Protein AF-A0A377Y864-F1 (afdb_monomer_lite)

Structure (mmCIF, N/CA/C/O backbone):
data_AF-A0A377Y864-F1
#
_entry.id   AF-A0A377Y864-F1
#
loop_
_atom_site.group_PDB
_atom_site.id
_atom_site.type_symbol
_atom_site.label_atom_id
_atom_site.label_alt_id
_atom_site.label_comp_id
_atom_site.label_asym_id
_atom_site.label_entity_id
_atom_site.label_seq_id
_atom_site.pdbx_PDB_ins_code
_atom_site.Cartn_x
_atom_site.Cartn_y
_atom_site.Cartn_z
_atom_site.occupancy
_atom_site.B_iso_or_equiv
_atom_site.auth_seq_id
_atom_site.auth_comp_id
_atom_site.auth_asym_id
_atom_site.auth_atom_id
_atom_site.pdbx_PDB_model_num
ATOM 1 N N . MET A 1 1 ? 21.281 11.567 -0.580 1.00 79.38 1 MET A N 1
ATOM 2 C CA . MET A 1 1 ? 20.973 12.157 -1.902 1.00 79.38 1 MET A CA 1
ATOM 3 C C . MET A 1 1 ? 22.079 11.957 -2.943 1.00 79.38 1 MET A C 1
ATOM 5 O O . MET A 1 1 ? 21.744 11.410 -3.985 1.00 79.38 1 MET A O 1
ATOM 9 N N . PRO A 1 2 ? 23.371 12.278 -2.705 1.00 84.12 2 PRO A N 1
ATOM 10 C CA . PRO A 1 2 ? 24.409 12.135 -3.745 1.00 84.12 2 PRO A CA 1
ATOM 11 C C . PRO A 1 2 ? 24.654 10.680 -4.178 1.00 84.12 2 PRO A C 1
ATOM 13 O O . PRO A 1 2 ? 24.860 10.411 -5.356 1.00 84.12 2 PRO A O 1
ATOM 16 N N . ILE A 1 3 ? 24.535 9.726 -3.248 1.00 90.12 3 ILE A N 1
ATOM 17 C CA . ILE A 1 3 ? 24.696 8.293 -3.540 1.00 90.12 3 ILE A CA 1
ATOM 18 C C . ILE A 1 3 ? 23.636 7.759 -4.523 1.00 90.12 3 ILE A C 1
ATOM 20 O O . ILE A 1 3 ? 23.935 6.891 -5.334 1.00 90.12 3 ILE A O 1
ATOM 24 N N . LEU A 1 4 ? 22.411 8.301 -4.498 1.00 84.62 4 LEU A N 1
ATOM 25 C CA . LEU A 1 4 ? 21.328 7.871 -5.386 1.00 84.62 4 LEU A CA 1
ATOM 26 C C . LEU A 1 4 ? 21.601 8.314 -6.826 1.00 84.62 4 LEU A C 1
ATOM 28 O O . LEU A 1 4 ? 21.449 7.527 -7.752 1.00 84.62 4 LEU A O 1
ATOM 32 N N . ILE A 1 5 ? 22.052 9.560 -6.993 1.00 87.31 5 ILE A N 1
ATOM 33 C CA . ILE A 1 5 ? 22.412 10.128 -8.297 1.00 87.31 5 ILE A CA 1
ATOM 34 C C . ILE A 1 5 ? 23.567 9.328 -8.910 1.00 87.31 5 ILE A C 1
ATOM 36 O O . ILE A 1 5 ? 23.508 8.968 -10.083 1.00 87.31 5 ILE A O 1
ATOM 40 N N . LEU A 1 6 ? 24.575 8.987 -8.099 1.00 89.56 6 LEU A N 1
ATOM 41 C CA . LEU A 1 6 ? 25.704 8.157 -8.519 1.00 89.56 6 LEU A CA 1
ATOM 42 C C . LEU A 1 6 ? 25.242 6.777 -9.017 1.00 89.56 6 LEU A C 1
ATOM 44 O O . LEU A 1 6 ? 25.638 6.349 -10.097 1.00 89.56 6 LEU A O 1
ATOM 48 N N . ILE A 1 7 ? 24.378 6.097 -8.258 1.00 86.19 7 ILE A N 1
ATOM 49 C CA . ILE A 1 7 ? 23.853 4.773 -8.621 1.00 86.19 7 ILE A CA 1
ATOM 50 C C . ILE A 1 7 ? 23.042 4.846 -9.921 1.00 86.19 7 ILE A C 1
ATOM 52 O O . ILE A 1 7 ? 23.255 4.029 -10.810 1.00 86.19 7 ILE A O 1
ATOM 56 N N . VAL A 1 8 ? 22.163 5.839 -10.079 1.00 84.88 8 VAL A N 1
ATOM 57 C CA . VAL A 1 8 ? 21.365 6.001 -11.307 1.00 84.88 8 VAL A CA 1
ATOM 58 C C . VAL A 1 8 ? 22.254 6.273 -12.524 1.00 84.88 8 VAL A C 1
ATOM 60 O O . VAL A 1 8 ? 22.015 5.698 -13.581 1.00 84.88 8 VAL A O 1
ATOM 63 N N . ALA A 1 9 ? 23.304 7.087 -12.383 1.00 83.75 9 ALA A N 1
ATOM 64 C CA . ALA A 1 9 ? 24.240 7.368 -13.472 1.00 83.75 9 ALA A CA 1
ATOM 65 C C . ALA A 1 9 ? 25.035 6.120 -13.895 1.00 83.75 9 ALA A C 1
ATOM 67 O O . ALA A 1 9 ? 25.160 5.837 -15.085 1.00 83.75 9 ALA A O 1
ATOM 68 N N . VAL A 1 10 ? 25.529 5.345 -12.924 1.00 85.69 10 VAL A N 1
ATOM 69 C CA . VAL A 1 10 ? 26.308 4.123 -13.175 1.00 85.69 10 VAL A CA 1
ATOM 70 C C . VAL A 1 10 ? 25.435 3.026 -13.789 1.00 85.69 10 VAL A C 1
ATOM 72 O O . VAL A 1 10 ? 25.788 2.461 -14.824 1.00 85.69 10 VAL A O 1
ATOM 75 N N . PHE A 1 11 ? 24.267 2.744 -13.208 1.00 80.81 11 PHE A N 1
ATOM 76 C CA . PHE A 1 11 ? 23.359 1.724 -13.739 1.00 80.81 11 PHE A CA 1
ATOM 77 C C . PHE A 1 11 ? 22.691 2.148 -15.051 1.00 80.81 11 PHE A C 1
ATOM 79 O O . PHE A 1 11 ? 22.458 1.293 -15.898 1.00 80.81 11 PHE A O 1
ATOM 86 N N . GLY A 1 12 ? 22.453 3.444 -15.268 1.00 80.12 12 GLY A N 1
ATOM 87 C CA . GLY A 1 12 ? 21.956 3.968 -16.541 1.00 80.12 12 GLY A CA 1
ATOM 88 C C . GLY A 1 12 ? 22.926 3.769 -17.711 1.00 80.12 12 GLY A C 1
ATOM 89 O O . GLY A 1 12 ? 22.477 3.618 -18.842 1.00 80.12 12 GLY A O 1
ATOM 90 N N . PHE A 1 13 ? 24.236 3.726 -17.444 1.00 76.25 13 PHE A N 1
ATOM 91 C CA . PHE A 1 13 ? 25.268 3.464 -18.456 1.00 76.25 13 PHE A CA 1
ATOM 92 C C . PHE A 1 13 ? 25.590 1.974 -18.628 1.00 76.25 13 PHE A C 1
ATOM 94 O O . PHE A 1 13 ? 25.861 1.529 -19.739 1.00 76.25 13 PHE A O 1
ATOM 101 N N . ILE A 1 14 ? 25.595 1.206 -17.533 1.00 80.81 14 ILE A N 1
ATOM 102 C CA . ILE A 1 14 ? 26.020 -0.204 -17.540 1.00 80.81 14 ILE A CA 1
ATOM 103 C C . ILE A 1 14 ? 24.868 -1.147 -17.903 1.00 80.81 14 ILE A C 1
ATOM 105 O O . ILE A 1 14 ? 25.090 -2.159 -18.567 1.00 80.81 14 ILE A O 1
ATOM 109 N N . ALA A 1 15 ? 23.640 -0.848 -17.471 1.00 78.12 15 ALA A N 1
ATOM 110 C CA . ALA A 1 15 ? 22.492 -1.711 -17.705 1.00 78.12 15 ALA A CA 1
ATOM 111 C C . ALA A 1 15 ? 21.645 -1.173 -18.877 1.00 78.12 15 ALA A C 1
ATOM 113 O O . ALA A 1 15 ? 20.874 -0.230 -18.690 1.00 78.12 15 ALA A O 1
ATOM 114 N N . PRO A 1 16 ? 21.694 -1.800 -20.069 1.00 72.19 16 PRO A N 1
ATOM 115 C CA . PRO A 1 16 ? 20.923 -1.350 -21.237 1.00 72.19 16 PRO A CA 1
ATOM 116 C C . PRO A 1 16 ? 19.402 -1.418 -21.016 1.00 72.19 16 PRO A C 1
ATOM 118 O O . PRO A 1 16 ? 18.639 -0.747 -21.703 1.00 72.19 16 PRO A O 1
ATOM 121 N N . ASN A 1 17 ? 18.962 -2.188 -20.015 1.00 78.62 17 ASN A N 1
ATOM 122 C CA . ASN A 1 17 ? 17.556 -2.357 -19.656 1.00 78.62 17 ASN A CA 1
ATOM 123 C C . ASN A 1 17 ? 17.070 -1.351 -18.595 1.00 78.62 17 ASN A C 1
ATOM 125 O O . ASN A 1 17 ? 15.912 -1.402 -18.180 1.00 78.62 17 ASN A O 1
ATOM 129 N N . PHE A 1 18 ? 17.947 -0.471 -18.093 1.00 77.50 18 PHE A N 1
ATOM 130 C CA . PHE A 1 18 ? 17.623 0.384 -16.948 1.00 77.50 18 PHE A CA 1
ATOM 131 C C . PHE A 1 18 ? 16.507 1.386 -17.275 1.00 77.50 18 PHE A C 1
ATOM 133 O O . PHE A 1 18 ? 15.569 1.531 -16.492 1.00 77.50 18 PHE A O 1
ATOM 140 N N . PHE A 1 19 ? 16.574 2.004 -18.459 1.00 78.50 19 PHE A N 1
ATOM 141 C CA . PHE A 1 19 ? 15.591 2.971 -18.966 1.0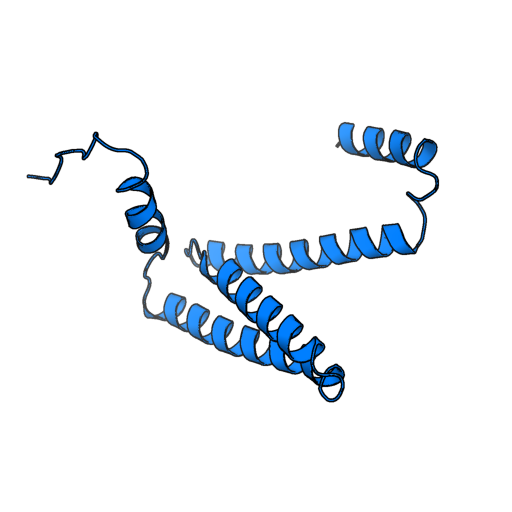0 78.50 19 PHE A CA 1
ATOM 142 C C . PHE A 1 19 ? 14.473 2.352 -19.815 1.00 78.50 19 PHE A C 1
ATOM 144 O O . PHE A 1 19 ? 13.674 3.078 -20.402 1.00 78.50 19 PHE A O 1
ATOM 151 N N . THR A 1 20 ? 14.381 1.025 -19.902 1.00 85.88 20 THR A N 1
ATOM 152 C CA . THR A 1 20 ? 13.280 0.389 -20.632 1.00 85.88 20 THR A CA 1
ATOM 153 C C . THR A 1 20 ? 11.953 0.650 -19.919 1.00 85.88 20 THR A C 1
ATOM 155 O O . THR A 1 20 ? 11.879 0.576 -18.690 1.00 85.88 20 THR A O 1
ATOM 158 N N . GLU A 1 21 ? 10.885 0.897 -20.685 1.00 84.12 21 GLU A N 1
ATOM 159 C CA . GLU A 1 21 ? 9.541 1.160 -20.149 1.00 84.12 21 GLU A CA 1
ATOM 160 C C . GLU A 1 21 ? 9.079 0.080 -19.163 1.00 84.12 21 GLU A C 1
ATOM 162 O O . GLU A 1 21 ? 8.499 0.384 -18.125 1.00 84.12 21 GLU A O 1
ATOM 167 N N . SER A 1 22 ? 9.388 -1.188 -19.439 1.00 86.50 22 SER A N 1
ATOM 168 C CA . SER A 1 22 ? 9.056 -2.319 -18.570 1.00 86.50 22 SER A CA 1
ATOM 169 C C . SER A 1 22 ? 9.732 -2.238 -17.199 1.00 86.50 22 SER A C 1
ATOM 171 O O . SER A 1 22 ? 9.082 -2.486 -16.182 1.00 86.50 22 SER A O 1
ATOM 173 N N . ASN A 1 23 ? 11.014 -1.865 -17.152 1.00 86.81 23 ASN A N 1
ATOM 174 C CA . ASN A 1 23 ? 11.757 -1.719 -15.905 1.00 86.81 23 ASN A CA 1
ATOM 175 C C . ASN A 1 23 ? 11.269 -0.498 -15.121 1.00 86.81 23 ASN A C 1
ATOM 177 O O . ASN A 1 23 ? 11.013 -0.598 -13.921 1.00 86.81 23 ASN A O 1
ATOM 181 N N . LEU A 1 24 ? 11.051 0.626 -15.809 1.00 87.75 24 LEU A N 1
ATOM 182 C CA . LEU A 1 24 ? 10.549 1.845 -15.184 1.00 87.75 24 LEU A CA 1
ATOM 183 C C . LEU A 1 24 ? 9.147 1.632 -14.597 1.00 87.75 24 LEU A C 1
ATOM 185 O O . LEU A 1 24 ? 8.921 1.932 -13.428 1.00 87.75 24 LEU A O 1
ATOM 189 N N . LEU A 1 25 ? 8.236 1.009 -15.352 1.00 91.25 25 LEU A N 1
ATOM 190 C CA . LEU A 1 25 ? 6.903 0.644 -14.866 1.00 91.25 25 LEU A CA 1
ATOM 191 C C . LEU A 1 25 ? 6.962 -0.331 -13.687 1.00 91.25 25 LEU A C 1
ATOM 193 O O . LEU A 1 25 ? 6.146 -0.224 -12.773 1.00 91.25 25 LEU A O 1
ATOM 197 N N . ASN A 1 26 ? 7.904 -1.276 -13.677 1.00 89.88 26 ASN A N 1
ATOM 198 C CA . ASN A 1 26 ? 8.067 -2.203 -12.559 1.00 89.88 26 ASN A CA 1
ATOM 199 C C . ASN A 1 26 ? 8.548 -1.484 -11.287 1.00 89.88 26 ASN A C 1
ATOM 201 O O . ASN A 1 26 ? 7.978 -1.696 -10.215 1.00 89.88 26 ASN A O 1
ATOM 205 N N . ILE A 1 27 ? 9.533 -0.586 -11.413 1.00 90.31 27 ILE A N 1
ATOM 206 C CA . ILE A 1 27 ? 10.030 0.245 -10.307 1.00 90.31 27 ILE A CA 1
ATOM 207 C C . ILE A 1 27 ? 8.907 1.137 -9.775 1.00 90.31 27 ILE A C 1
ATOM 209 O O . ILE A 1 27 ? 8.653 1.150 -8.571 1.00 90.31 27 ILE A O 1
ATOM 213 N N . THR A 1 28 ? 8.191 1.842 -10.655 1.00 89.62 28 THR A N 1
ATOM 214 C CA . THR A 1 28 ? 7.089 2.720 -10.250 1.00 89.62 28 THR A CA 1
ATOM 215 C C . THR A 1 28 ? 5.962 1.933 -9.591 1.00 89.62 28 THR A C 1
ATOM 217 O O . THR A 1 28 ? 5.469 2.367 -8.559 1.00 89.62 28 THR A O 1
ATOM 220 N N . ARG A 1 29 ? 5.586 0.750 -10.099 1.00 91.38 29 ARG A N 1
ATOM 221 C CA . ARG A 1 29 ? 4.561 -0.100 -9.463 1.00 91.38 29 ARG A CA 1
ATOM 222 C C . ARG A 1 29 ? 4.959 -0.531 -8.053 1.00 91.38 29 ARG A C 1
ATOM 224 O O . ARG A 1 29 ? 4.145 -0.415 -7.140 1.00 91.38 29 ARG A O 1
ATOM 231 N N . GLN A 1 30 ? 6.196 -0.991 -7.857 1.00 88.00 30 GLN A N 1
ATOM 232 C CA . GLN A 1 30 ? 6.688 -1.361 -6.525 1.00 88.00 30 GLN A CA 1
ATOM 233 C C . GLN A 1 30 ? 6.741 -0.150 -5.586 1.00 88.00 30 GLN A C 1
ATOM 235 O O . GLN A 1 30 ? 6.309 -0.242 -4.436 1.00 88.00 30 GLN A O 1
ATOM 240 N N . ALA A 1 31 ? 7.191 1.003 -6.088 1.00 91.62 31 ALA A N 1
ATOM 241 C CA . ALA A 1 31 ? 7.196 2.248 -5.331 1.00 91.62 31 ALA A CA 1
ATOM 242 C C . ALA A 1 31 ? 5.775 2.684 -4.940 1.00 91.62 31 ALA A C 1
ATOM 244 O O . ALA A 1 31 ? 5.543 3.010 -3.780 1.00 91.62 31 ALA A O 1
ATOM 245 N N . SER A 1 32 ? 4.807 2.633 -5.862 1.00 92.62 32 SER A N 1
ATOM 246 C CA . SER A 1 32 ? 3.404 2.975 -5.599 1.00 92.62 32 SER A CA 1
ATOM 247 C C . SER A 1 32 ? 2.801 2.111 -4.493 1.00 92.62 32 SER A C 1
ATOM 249 O O . SER A 1 32 ? 2.177 2.655 -3.587 1.00 92.62 32 SER A O 1
ATOM 251 N N . ILE A 1 33 ? 3.025 0.790 -4.521 1.00 88.94 33 ILE A N 1
ATOM 252 C CA . ILE A 1 33 ? 2.548 -0.120 -3.465 1.00 88.94 33 ILE A CA 1
ATOM 253 C C . ILE A 1 33 ? 3.126 0.297 -2.108 1.00 88.94 33 ILE A C 1
ATOM 255 O O . ILE A 1 33 ? 2.387 0.425 -1.133 1.00 88.94 33 ILE A O 1
ATOM 259 N N . ASN A 1 34 ? 4.431 0.568 -2.053 1.00 89.06 34 ASN A N 1
ATOM 260 C CA . ASN A 1 34 ? 5.101 0.914 -0.805 1.00 89.06 34 ASN A CA 1
ATOM 261 C C . ASN A 1 34 ? 4.686 2.297 -0.270 1.00 89.06 34 ASN A C 1
ATOM 263 O O . ASN A 1 34 ? 4.512 2.458 0.933 1.00 89.06 34 ASN A O 1
ATOM 267 N N . ILE A 1 35 ? 4.480 3.286 -1.149 1.00 91.12 35 ILE A N 1
ATOM 268 C CA . ILE A 1 35 ? 4.033 4.638 -0.776 1.00 91.12 35 ILE A CA 1
ATOM 269 C C . ILE A 1 35 ? 2.611 4.607 -0.214 1.00 91.12 35 ILE A C 1
ATOM 271 O O . ILE A 1 35 ? 2.365 5.193 0.838 1.00 91.12 35 ILE A O 1
ATOM 275 N N . VAL A 1 36 ? 1.683 3.911 -0.880 1.00 89.38 36 VAL A N 1
ATOM 276 C CA . VAL A 1 36 ? 0.294 3.780 -0.406 1.00 89.38 36 VAL A CA 1
ATOM 277 C C . VAL A 1 36 ? 0.258 3.083 0.953 1.00 89.38 36 VAL A C 1
ATOM 279 O O . VAL A 1 36 ? -0.429 3.538 1.866 1.00 89.38 36 VAL A O 1
ATOM 282 N N . LEU A 1 37 ? 1.046 2.018 1.116 1.00 85.94 37 LEU A N 1
ATOM 283 C CA . LEU A 1 37 ? 1.150 1.297 2.380 1.00 85.94 37 LEU A CA 1
ATOM 284 C C . LEU A 1 37 ? 1.748 2.171 3.492 1.00 85.94 37 LEU A C 1
ATOM 286 O O . LEU A 1 37 ? 1.199 2.233 4.589 1.00 85.94 37 LEU A O 1
ATOM 290 N N . ALA A 1 38 ? 2.841 2.882 3.206 1.00 87.44 38 ALA A N 1
ATOM 291 C CA . ALA A 1 38 ? 3.476 3.793 4.152 1.00 87.44 38 ALA A CA 1
ATOM 292 C C . ALA A 1 38 ? 2.528 4.923 4.580 1.00 87.44 38 ALA A C 1
ATOM 294 O O . ALA A 1 38 ? 2.445 5.219 5.769 1.00 87.44 38 ALA A O 1
ATOM 295 N N . ALA A 1 39 ? 1.768 5.500 3.644 1.00 88.56 39 ALA A N 1
ATOM 296 C CA . ALA A 1 39 ? 0.758 6.517 3.937 1.00 88.56 39 ALA A CA 1
ATOM 297 C C . ALA A 1 39 ? -0.393 5.983 4.814 1.00 88.56 39 ALA A C 1
ATOM 299 O O . ALA A 1 39 ? -0.916 6.710 5.653 1.00 88.56 39 ALA A O 1
ATOM 300 N N . GLY A 1 40 ? -0.778 4.712 4.662 1.00 82.81 40 GLY A N 1
ATOM 301 C CA . GLY A 1 40 ? -1.735 4.068 5.567 1.00 82.81 40 GLY A CA 1
ATOM 302 C C . GLY A 1 40 ? -1.156 3.849 6.969 1.00 82.81 40 GLY A C 1
ATOM 303 O O . GLY A 1 40 ? -1.804 4.151 7.970 1.00 82.81 40 GLY A O 1
ATOM 304 N N . MET A 1 41 ? 0.093 3.381 7.052 1.00 82.31 41 MET A N 1
ATOM 305 C CA . MET A 1 41 ? 0.764 3.139 8.333 1.00 82.31 41 MET A CA 1
ATOM 306 C C . MET A 1 41 ? 1.018 4.426 9.128 1.00 82.31 41 MET A C 1
ATOM 308 O O . MET A 1 41 ? 0.925 4.396 10.353 1.00 82.31 41 MET A O 1
ATOM 312 N N . THR A 1 42 ? 1.276 5.568 8.480 1.00 85.19 42 THR A N 1
ATOM 313 C CA . THR A 1 42 ? 1.428 6.848 9.197 1.00 85.19 42 THR A CA 1
ATOM 314 C C . THR A 1 42 ? 0.145 7.262 9.914 1.00 85.19 42 THR A C 1
ATOM 316 O O . THR A 1 42 ? 0.218 7.684 11.064 1.00 85.19 42 THR A O 1
ATOM 319 N N . PHE A 1 43 ? -1.031 7.085 9.301 1.00 77.44 43 PHE A N 1
ATOM 320 C CA . PHE A 1 43 ? -2.317 7.381 9.948 1.00 77.44 43 PHE A CA 1
ATOM 321 C C . PHE A 1 43 ? -2.561 6.508 11.193 1.00 77.44 43 PHE A C 1
ATOM 323 O O . PHE A 1 43 ? -3.094 6.970 12.204 1.00 77.44 43 PHE A O 1
ATOM 330 N N . ILE A 1 44 ? -2.113 5.253 11.145 1.00 74.94 44 ILE A N 1
ATOM 331 C CA . ILE A 1 44 ? -2.263 4.295 12.248 1.00 74.94 44 ILE A CA 1
ATOM 332 C C . ILE A 1 44 ? -1.296 4.598 13.401 1.00 74.94 44 ILE A C 1
ATOM 334 O O . ILE A 1 44 ? -1.670 4.545 14.572 1.00 74.94 44 ILE A O 1
ATOM 338 N N . ILE A 1 45 ? -0.067 5.006 13.080 1.00 78.56 45 ILE A N 1
ATOM 339 C CA . ILE A 1 45 ? 0.900 5.451 14.090 1.00 78.56 45 ILE A CA 1
ATOM 340 C C . ILE A 1 45 ? 0.404 6.727 14.784 1.00 78.56 45 ILE A C 1
ATOM 342 O O . ILE A 1 45 ? 0.509 6.839 16.004 1.00 78.56 45 ILE A O 1
ATOM 346 N N . LEU A 1 46 ? -0.182 7.670 14.034 1.00 77.44 46 LEU A N 1
ATOM 347 C CA . LEU A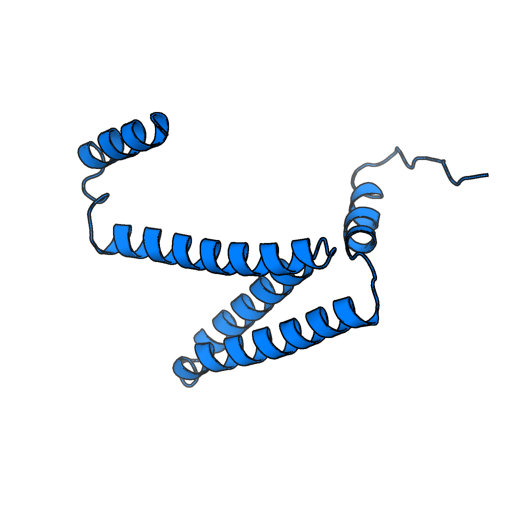 1 46 ? -0.757 8.902 14.593 1.00 77.44 46 LEU A CA 1
ATOM 348 C C . LEU A 1 46 ? -1.928 8.639 15.552 1.00 77.44 46 LEU A C 1
ATOM 350 O O . LEU A 1 46 ? -2.144 9.420 16.473 1.00 77.44 46 LEU A O 1
ATOM 354 N N . THR A 1 47 ? -2.655 7.534 15.373 1.00 69.19 47 THR A N 1
ATOM 355 C CA . THR A 1 47 ? -3.721 7.093 16.288 1.00 69.19 47 THR A CA 1
ATOM 356 C C . THR A 1 47 ? -3.197 6.287 17.489 1.00 69.19 47 THR A C 1
ATOM 358 O O . THR A 1 47 ? -3.987 5.803 18.294 1.00 69.19 47 THR A O 1
ATOM 361 N N . GLY A 1 48 ? -1.870 6.193 17.667 1.00 63.22 48 GLY A N 1
ATOM 362 C CA . GLY A 1 48 ? -1.221 5.566 18.826 1.00 63.22 48 GLY A CA 1
ATOM 363 C C . GLY A 1 48 ? -1.029 4.050 18.713 1.00 63.22 48 GLY A C 1
ATOM 364 O O . GLY A 1 48 ? -0.602 3.414 19.677 1.00 63.22 48 GLY A O 1
ATOM 365 N N . GLY A 1 49 ? -1.322 3.458 17.551 1.00 61.59 49 GLY A N 1
ATOM 366 C CA . GLY A 1 49 ? -1.168 2.027 17.300 1.00 61.59 49 GLY A CA 1
ATOM 367 C C . GLY A 1 49 ? 0.162 1.682 16.627 1.00 61.59 49 GLY A C 1
ATOM 368 O O . GLY A 1 49 ? 0.502 2.228 15.581 1.00 61.59 49 GLY A O 1
ATOM 369 N N . ILE A 1 50 ? 0.903 0.710 17.170 1.00 61.25 50 ILE A N 1
ATOM 370 C CA . ILE A 1 50 ? 2.001 0.035 16.452 1.00 61.25 50 ILE A CA 1
ATOM 371 C C . ILE A 1 50 ? 1.388 -1.185 15.758 1.00 61.25 50 ILE A C 1
ATOM 373 O O . ILE A 1 50 ? 1.507 -2.315 16.234 1.00 61.25 50 ILE A O 1
ATOM 377 N N . ASP A 1 51 ? 0.607 -0.943 14.705 1.00 66.25 51 ASP A N 1
ATOM 378 C CA . ASP A 1 51 ? -0.242 -1.983 14.131 1.00 66.25 51 ASP A CA 1
ATOM 379 C C . ASP A 1 51 ? 0.510 -2.874 13.134 1.00 66.25 51 ASP A C 1
ATOM 381 O O . ASP A 1 51 ? 0.668 -2.561 11.953 1.00 66.25 51 ASP A O 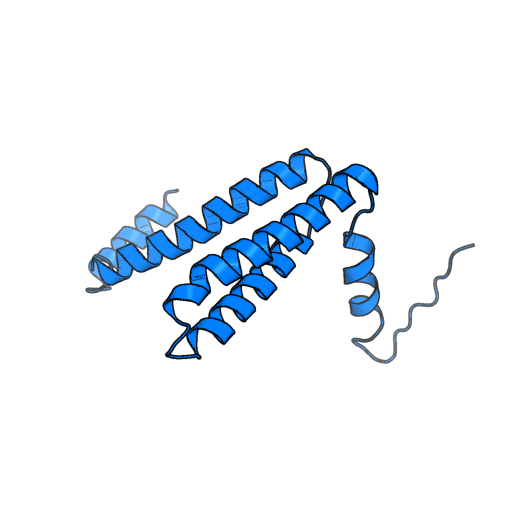1
ATOM 385 N N . LEU A 1 52 ? 0.946 -4.038 13.617 1.00 65.94 52 LEU A N 1
ATOM 386 C CA . LEU A 1 52 ? 1.493 -5.105 12.779 1.00 65.94 52 LEU A CA 1
ATOM 387 C C . LEU A 1 52 ? 0.409 -5.780 11.904 1.00 65.94 52 LEU A C 1
ATOM 389 O O . LEU A 1 52 ? 0.744 -6.569 11.016 1.00 65.94 52 LEU A O 1
ATOM 393 N N . SER A 1 53 ? -0.884 -5.503 12.141 1.00 70.50 53 SER A N 1
ATOM 394 C CA . SER A 1 53 ? -1.998 -6.140 11.429 1.00 70.50 53 SER A CA 1
ATOM 395 C C . SER A 1 53 ? -2.099 -5.708 9.967 1.00 70.50 53 SER A C 1
ATOM 397 O O . SER A 1 53 ? -2.490 -6.523 9.135 1.00 70.50 53 SER A O 1
ATOM 399 N N . VAL A 1 54 ? -1.659 -4.495 9.611 1.00 73.94 54 VAL A N 1
ATOM 400 C CA . VAL A 1 54 ? -1.666 -3.999 8.220 1.00 73.94 54 VAL A CA 1
ATOM 401 C C . VAL A 1 54 ? -0.857 -4.913 7.299 1.00 73.94 54 VAL A C 1
ATOM 403 O O . VAL A 1 54 ? -1.290 -5.225 6.190 1.00 73.94 54 VAL A O 1
ATOM 406 N N . GLY A 1 55 ? 0.291 -5.409 7.776 1.00 74.62 55 GLY A N 1
ATOM 407 C CA . GLY A 1 55 ? 1.115 -6.367 7.035 1.00 74.62 55 GLY A CA 1
ATOM 408 C C . GLY A 1 55 ? 0.436 -7.732 6.865 1.00 74.62 55 GLY A C 1
ATOM 409 O O . GLY A 1 55 ? 0.518 -8.336 5.797 1.00 74.62 55 GLY A O 1
ATOM 410 N N . SER A 1 56 ? -0.293 -8.190 7.887 1.00 76.81 56 SER A N 1
ATOM 411 C CA . SER A 1 56 ? -1.095 -9.425 7.855 1.00 76.81 56 SER A CA 1
ATOM 412 C C . SER A 1 56 ? -2.301 -9.316 6.908 1.00 76.81 56 SER A C 1
ATOM 414 O O . SER A 1 56 ? -2.541 -10.217 6.100 1.00 76.81 56 SER A O 1
ATOM 416 N N . ILE A 1 57 ? -3.024 -8.191 6.934 1.00 83.19 57 ILE A N 1
ATOM 417 C CA . ILE A 1 57 ? -4.150 -7.913 6.031 1.00 83.19 57 ILE A CA 1
ATOM 418 C C . ILE A 1 57 ? -3.660 -7.841 4.583 1.00 83.19 57 ILE A C 1
ATOM 420 O O . ILE A 1 57 ? -4.266 -8.437 3.696 1.00 83.19 57 ILE A O 1
ATOM 424 N N . LEU A 1 58 ? -2.530 -7.170 4.336 1.00 83.56 58 LEU A N 1
ATOM 425 C CA . LEU A 1 58 ? -1.920 -7.126 3.008 1.00 83.56 58 LEU A CA 1
ATOM 426 C C . LEU A 1 58 ? -1.541 -8.532 2.524 1.00 83.56 58 LEU A C 1
ATOM 428 O O . LEU A 1 58 ? -1.868 -8.900 1.398 1.00 83.56 58 LEU A O 1
ATOM 432 N N . GLY A 1 59 ? -0.876 -9.326 3.371 1.00 82.69 59 GLY A N 1
ATOM 433 C CA . GLY A 1 59 ? -0.469 -10.690 3.034 1.00 82.69 59 GLY A CA 1
ATOM 434 C C . GLY A 1 59 ? -1.659 -11.603 2.735 1.00 82.69 59 GLY A C 1
ATOM 435 O O . GLY A 1 59 ? -1.663 -12.308 1.727 1.00 82.69 59 GLY A O 1
ATOM 436 N N . THR A 1 60 ? -2.707 -11.547 3.556 1.00 82.69 60 THR A N 1
ATOM 437 C CA . THR A 1 60 ? -3.932 -12.335 3.348 1.00 82.69 60 THR A CA 1
ATOM 438 C C . THR A 1 60 ? -4.698 -11.894 2.101 1.00 82.69 60 THR A C 1
ATOM 440 O O . THR A 1 60 ? -5.104 -12.747 1.311 1.00 82.69 60 THR A O 1
ATOM 443 N N . ALA A 1 61 ? -4.825 -10.587 1.848 1.00 85.12 61 ALA A N 1
ATOM 444 C CA . ALA A 1 61 ? -5.437 -10.065 0.627 1.00 85.12 61 ALA A CA 1
ATOM 445 C C . ALA A 1 61 ? -4.635 -10.442 -0.633 1.00 85.12 61 ALA A C 1
ATOM 447 O O . ALA A 1 61 ? -5.227 -10.805 -1.650 1.00 85.12 61 ALA A O 1
ATOM 448 N N . ALA A 1 62 ? -3.298 -10.423 -0.569 1.00 85.19 62 ALA A N 1
ATOM 449 C CA . ALA A 1 62 ? -2.427 -10.828 -1.673 1.00 85.19 62 ALA A CA 1
ATOM 450 C C . ALA A 1 62 ? -2.550 -12.326 -1.989 1.00 85.19 62 ALA A C 1
ATOM 452 O O . ALA A 1 62 ? -2.678 -12.702 -3.156 1.00 85.19 62 ALA A O 1
ATOM 453 N N . VAL A 1 63 ? -2.575 -13.184 -0.963 1.00 86.62 63 VAL A N 1
ATOM 454 C CA . VAL A 1 63 ? -2.796 -14.629 -1.137 1.00 86.62 63 VAL A CA 1
ATOM 455 C C . VAL A 1 63 ? -4.197 -14.897 -1.692 1.00 86.62 63 VAL A C 1
ATOM 457 O O . VAL A 1 63 ? -4.336 -15.680 -2.629 1.00 86.62 63 VAL A O 1
ATOM 460 N N . ALA A 1 64 ? -5.228 -14.208 -1.197 1.00 84.81 64 ALA A N 1
ATOM 461 C CA . ALA A 1 64 ? -6.584 -14.321 -1.734 1.00 84.81 64 ALA A CA 1
ATOM 462 C C . ALA A 1 64 ? -6.653 -13.904 -3.215 1.00 84.81 64 ALA A C 1
ATOM 464 O O . ALA A 1 64 ? -7.205 -14.637 -4.038 1.00 84.81 64 ALA A O 1
ATOM 465 N N . ALA A 1 65 ? -6.029 -12.778 -3.583 1.00 84.06 65 ALA A N 1
ATOM 466 C CA . ALA A 1 65 ? -5.924 -12.332 -4.973 1.00 84.06 65 ALA A CA 1
ATOM 467 C C . ALA A 1 65 ? -5.221 -13.375 -5.857 1.00 84.06 65 ALA A C 1
ATOM 469 O O . ALA A 1 65 ? -5.691 -13.681 -6.956 1.00 84.06 65 ALA A O 1
ATOM 470 N N . MET A 1 66 ? -4.115 -13.946 -5.367 1.00 85.69 66 MET A N 1
ATOM 471 C CA . MET A 1 66 ? -3.348 -14.979 -6.062 1.00 85.69 66 MET A CA 1
ATOM 472 C C . MET A 1 66 ? -4.192 -16.234 -6.299 1.00 85.69 66 MET A C 1
ATOM 474 O O . MET A 1 66 ? -4.265 -16.711 -7.430 1.00 85.69 66 MET A O 1
ATOM 478 N N . VAL A 1 67 ? -4.880 -16.732 -5.268 1.00 85.50 67 VAL A N 1
ATOM 479 C CA . VAL A 1 67 ? -5.743 -17.919 -5.363 1.00 85.50 67 VAL A CA 1
ATOM 480 C C . VAL A 1 67 ? -6.872 -17.704 -6.372 1.00 85.50 67 VAL A C 1
ATOM 482 O O . VAL A 1 67 ? -7.115 -18.569 -7.213 1.00 85.50 67 VAL A O 1
ATOM 485 N N . VAL A 1 68 ? -7.524 -16.537 -6.360 1.00 82.81 68 VAL A N 1
ATOM 486 C CA . VAL A 1 68 ? -8.605 -16.226 -7.315 1.00 82.81 68 VAL A CA 1
ATOM 487 C C . VAL A 1 68 ? -8.072 -16.048 -8.743 1.00 82.81 68 VAL A C 1
ATOM 489 O O . VAL A 1 68 ? -8.738 -16.434 -9.704 1.00 82.81 68 VAL A O 1
ATOM 492 N N . SER A 1 69 ? -6.853 -15.524 -8.904 1.00 84.25 69 SER A N 1
ATOM 493 C CA . SER A 1 69 ? -6.203 -15.360 -10.213 1.00 84.25 69 SER A CA 1
ATOM 494 C C . SER A 1 69 ? -5.884 -16.696 -10.901 1.00 84.25 69 SER A C 1
ATOM 496 O O . SER A 1 69 ? -5.942 -16.791 -12.130 1.00 84.25 69 SER A O 1
ATOM 498 N N . LEU A 1 70 ? -5.622 -17.756 -10.125 1.00 84.50 70 LEU A N 1
ATOM 499 C CA . LEU A 1 70 ? -5.370 -19.105 -10.650 1.00 84.50 70 LEU A CA 1
ATOM 500 C C . LEU A 1 70 ? -6.617 -19.743 -11.293 1.00 84.50 70 LEU A C 1
ATOM 502 O O . LEU A 1 70 ? -6.502 -20.648 -12.122 1.00 84.50 70 LEU A O 1
ATOM 506 N N . ILE A 1 71 ? -7.818 -19.252 -10.974 1.00 85.31 71 ILE A N 1
ATOM 507 C CA . ILE A 1 71 ? -9.071 -19.736 -11.557 1.00 85.31 71 ILE A CA 1
ATOM 508 C C . ILE A 1 71 ? -9.349 -18.957 -12.852 1.00 85.31 71 ILE A C 1
ATOM 510 O O . ILE A 1 71 ? -9.837 -17.826 -12.816 1.00 85.31 71 ILE A O 1
ATOM 514 N N . ARG A 1 72 ? -9.099 -19.567 -14.027 1.00 73.00 72 ARG A N 1
ATOM 515 C CA . ARG A 1 72 ? -9.221 -18.894 -15.350 1.00 73.00 72 ARG A CA 1
ATOM 516 C C . ARG A 1 72 ? -10.533 -18.124 -15.553 1.00 73.00 72 ARG A C 1
ATOM 518 O O . ARG A 1 72 ? -10.524 -17.080 -16.198 1.00 73.00 72 ARG A O 1
ATOM 525 N N . ARG A 1 73 ? -11.651 -18.629 -15.017 1.00 76.50 73 ARG A N 1
ATOM 526 C CA . ARG A 1 73 ? -12.991 -18.029 -15.160 1.00 76.50 73 ARG A CA 1
ATOM 527 C C . ARG A 1 73 ? -13.222 -16.821 -14.241 1.00 76.50 73 ARG A C 1
ATOM 529 O O . ARG A 1 73 ? -14.035 -15.967 -14.566 1.00 76.50 73 ARG A O 1
ATOM 536 N N . LEU A 1 74 ? -12.503 -16.746 -13.119 1.00 77.88 74 LEU A N 1
ATOM 537 C CA . LEU A 1 74 ? -12.660 -15.723 -12.078 1.00 77.88 74 LEU A CA 1
ATOM 538 C C . LEU A 1 74 ? -11.482 -14.743 -12.026 1.00 77.88 74 LEU A C 1
ATOM 540 O O . LEU A 1 74 ? -11.448 -13.875 -11.160 1.00 77.88 74 LEU A O 1
ATOM 544 N N . ARG A 1 75 ? -10.545 -14.814 -12.980 1.00 74.00 75 ARG A N 1
ATOM 545 C CA . ARG A 1 75 ? -9.376 -13.926 -13.039 1.00 74.00 75 ARG A CA 1
ATOM 546 C C . ARG A 1 75 ? -9.747 -12.441 -12.954 1.00 74.00 75 ARG A C 1
ATOM 548 O O . ARG A 1 75 ? -9.064 -11.703 -12.255 1.00 74.00 75 ARG A O 1
ATOM 555 N N . LEU A 1 76 ? -10.834 -12.000 -13.596 1.00 79.88 76 LEU A N 1
ATOM 556 C CA . LEU A 1 76 ? -11.291 -10.603 -13.499 1.00 79.88 76 LEU A CA 1
ATOM 557 C C . LEU A 1 76 ? -11.881 -10.253 -12.121 1.00 79.88 76 LEU A C 1
ATOM 559 O O . LEU A 1 76 ? -11.852 -9.093 -11.726 1.00 79.88 76 LEU A O 1
ATOM 563 N N . LEU A 1 77 ? -12.375 -11.246 -11.377 1.00 82.69 77 LEU A N 1
ATOM 564 C CA . LEU A 1 77 ? -12.909 -11.075 -10.025 1.00 82.69 77 LEU A CA 1
ATOM 565 C C . LEU A 1 77 ? -11.821 -11.035 -8.942 1.00 82.69 77 LEU A C 1
ATOM 567 O O . LEU A 1 77 ? -12.120 -10.673 -7.809 1.00 82.69 77 LEU A O 1
ATOM 571 N N . SER A 1 78 ? -10.568 -11.359 -9.271 1.00 79.81 78 SER A N 1
ATOM 572 C CA . SER A 1 78 ? -9.461 -11.362 -8.303 1.00 79.81 78 SER A CA 1
ATOM 573 C C . SER A 1 78 ? -9.224 -9.994 -7.656 1.00 79.81 78 SER A C 1
ATOM 575 O O . SER A 1 78 ? -9.058 -9.916 -6.442 1.00 79.81 78 SER A O 1
ATOM 577 N N . ILE A 1 79 ? -9.287 -8.916 -8.445 1.00 82.44 79 ILE A N 1
ATOM 578 C CA . ILE A 1 79 ? -9.115 -7.537 -7.970 1.00 82.44 79 ILE A CA 1
ATOM 579 C C . ILE A 1 79 ? -10.246 -7.126 -7.011 1.00 82.44 79 ILE A C 1
ATOM 581 O O . ILE A 1 79 ? -9.936 -6.769 -5.874 1.00 82.44 79 ILE A O 1
ATOM 585 N N . PRO A 1 80 ? -11.542 -7.188 -7.392 1.00 85.94 80 PRO A N 1
ATOM 586 C CA . PRO A 1 80 ? -12.621 -6.784 -6.491 1.00 85.94 80 PRO A CA 1
ATOM 587 C C . PRO A 1 80 ? -12.750 -7.696 -5.264 1.00 85.94 80 PRO A C 1
ATOM 589 O O . PRO A 1 80 ? -13.064 -7.199 -4.185 1.00 85.94 80 PRO A O 1
ATOM 592 N N . ALA A 1 81 ? -12.464 -8.998 -5.386 1.00 84.38 81 ALA A N 1
ATOM 593 C CA . ALA A 1 81 ? -12.488 -9.918 -4.248 1.00 84.38 81 ALA A CA 1
ATOM 594 C C . ALA A 1 81 ? -11.404 -9.578 -3.214 1.00 84.38 81 ALA A C 1
ATOM 596 O O . ALA A 1 81 ? -11.693 -9.511 -2.020 1.00 84.38 81 ALA A O 1
ATOM 597 N N . ALA A 1 82 ? -10.176 -9.308 -3.664 1.00 83.56 82 ALA A N 1
ATOM 598 C CA . ALA A 1 82 ? -9.085 -8.910 -2.780 1.00 83.56 82 ALA A CA 1
ATOM 599 C C . ALA A 1 82 ? -9.330 -7.538 -2.134 1.00 83.56 82 ALA A C 1
ATOM 601 O O . ALA A 1 82 ? -9.054 -7.369 -0.948 1.00 83.56 82 ALA A O 1
ATOM 602 N N . LEU A 1 83 ? -9.902 -6.583 -2.882 1.00 85.56 83 LEU A N 1
ATOM 603 C CA . LEU A 1 83 ? -10.280 -5.272 -2.349 1.00 85.56 83 LEU A CA 1
ATOM 604 C C . LEU A 1 83 ? -11.348 -5.389 -1.256 1.00 85.56 83 LEU A C 1
ATOM 606 O O . LEU A 1 83 ? -11.196 -4.796 -0.194 1.00 85.56 83 LEU A O 1
ATOM 610 N N . MET A 1 84 ? -12.409 -6.164 -1.502 1.00 88.56 84 MET A N 1
ATOM 611 C CA . MET A 1 84 ? -13.477 -6.398 -0.523 1.00 88.56 84 MET A CA 1
ATOM 612 C C . MET A 1 8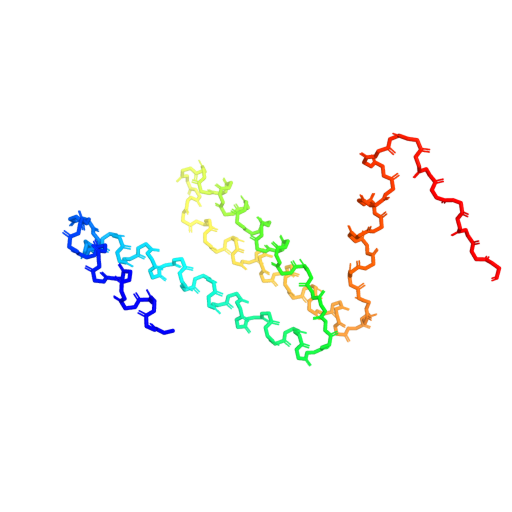4 ? -12.949 -7.073 0.742 1.00 88.56 84 MET A C 1
ATOM 614 O O . MET A 1 84 ? -13.285 -6.654 1.847 1.00 88.56 84 MET A O 1
ATOM 618 N N . LEU A 1 85 ? -12.098 -8.090 0.589 1.00 87.25 85 LEU A N 1
ATOM 619 C CA . LEU A 1 85 ? -11.521 -8.815 1.719 1.00 87.25 85 LEU A CA 1
ATOM 620 C C . LEU A 1 85 ? -10.584 -7.918 2.542 1.00 87.25 85 LEU A C 1
ATOM 622 O O . LEU A 1 85 ? -10.691 -7.876 3.766 1.00 87.25 85 LEU A O 1
ATOM 626 N N . GLY A 1 86 ? -9.723 -7.145 1.873 1.00 83.88 86 GLY A N 1
ATOM 627 C CA . GLY A 1 86 ? -8.854 -6.162 2.520 1.00 83.88 86 GLY A CA 1
ATOM 628 C C . GLY A 1 86 ? -9.634 -5.049 3.225 1.00 83.88 86 GLY A C 1
ATOM 629 O O . GLY A 1 86 ? -9.282 -4.678 4.341 1.00 83.88 86 GLY A O 1
ATOM 630 N N . LEU A 1 87 ? -10.725 -4.561 2.623 1.00 85.81 87 LEU A N 1
ATOM 631 C CA . LEU A 1 87 ? -11.608 -3.558 3.223 1.00 85.81 87 LEU A CA 1
ATOM 632 C C . LEU A 1 87 ? -12.291 -4.094 4.485 1.00 85.81 87 LEU A C 1
ATOM 634 O O . LEU A 1 87 ? -12.280 -3.419 5.508 1.00 85.81 87 LEU A O 1
ATOM 638 N N . LEU A 1 88 ? -12.863 -5.300 4.431 1.00 86.56 88 LEU A N 1
ATOM 639 C CA . LEU A 1 88 ? -13.559 -5.908 5.569 1.00 86.56 88 LEU A CA 1
ATOM 640 C C . LEU A 1 88 ? -12.613 -6.148 6.748 1.00 86.56 88 LEU A C 1
ATOM 642 O O . LEU A 1 88 ? -12.921 -5.759 7.873 1.00 86.56 88 LEU A O 1
ATOM 646 N N . LEU A 1 89 ? -11.451 -6.751 6.488 1.00 81.50 89 LEU A N 1
ATOM 647 C CA . LEU A 1 89 ? -10.453 -7.026 7.522 1.00 81.50 89 LEU A CA 1
ATOM 648 C C . LEU A 1 89 ? -9.823 -5.733 8.059 1.00 81.50 89 LEU A C 1
ATOM 650 O O . LEU A 1 89 ? -9.637 -5.598 9.266 1.00 81.50 89 LEU A O 1
ATOM 654 N N . GLY A 1 90 ? -9.550 -4.762 7.184 1.00 80.56 90 GLY A N 1
ATOM 655 C CA . GLY A 1 90 ? -9.042 -3.444 7.562 1.00 80.56 90 GLY A CA 1
ATOM 656 C C . GLY A 1 90 ? -10.029 -2.653 8.418 1.00 80.56 90 GLY A C 1
ATOM 657 O O . GLY A 1 90 ? -9.638 -2.088 9.435 1.00 80.56 90 GLY A O 1
ATOM 658 N N . LEU A 1 91 ? -11.316 -2.657 8.058 1.00 82.19 91 LEU A N 1
ATOM 659 C CA . LEU A 1 91 ? -12.373 -2.001 8.830 1.00 82.19 91 LEU A CA 1
ATOM 660 C C . LEU A 1 91 ? -12.556 -2.6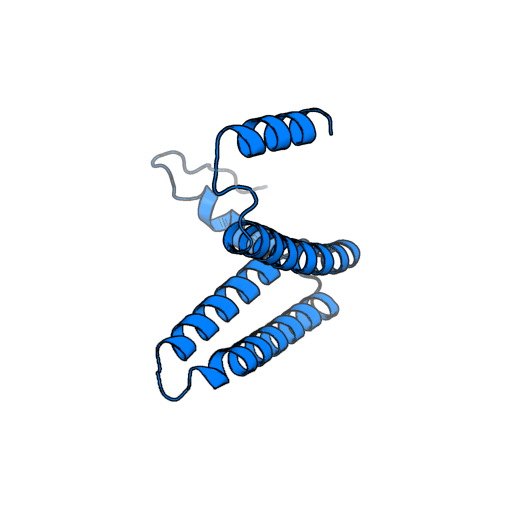71 10.194 1.00 82.19 91 LEU A C 1
ATOM 662 O O . LEU A 1 91 ? -12.683 -1.981 11.201 1.00 82.19 91 LEU A O 1
ATOM 666 N N . PHE A 1 92 ? -12.535 -4.005 10.233 1.00 80.50 92 PHE A N 1
ATOM 667 C CA . PHE A 1 92 ? -12.637 -4.761 11.477 1.00 80.50 92 PHE A CA 1
ATOM 668 C C . PHE A 1 92 ? -11.468 -4.448 12.418 1.00 80.50 92 PHE A C 1
ATOM 670 O O . PHE A 1 92 ? -11.695 -4.124 13.581 1.00 80.50 92 PHE A O 1
ATOM 677 N N . ASN A 1 93 ? -10.232 -4.464 11.909 1.00 73.56 93 ASN A N 1
ATOM 678 C CA . ASN A 1 93 ? -9.044 -4.154 12.705 1.00 73.56 93 ASN A CA 1
ATOM 679 C C . ASN A 1 93 ? -9.004 -2.678 13.130 1.00 73.56 93 ASN A C 1
ATOM 681 O O . ASN A 1 93 ? -8.717 -2.391 14.288 1.00 73.56 93 ASN A O 1
ATOM 685 N N . GLY A 1 94 ? -9.362 -1.742 12.245 1.00 73.50 94 GLY A N 1
ATOM 686 C CA . GLY A 1 94 ? -9.452 -0.317 12.576 1.00 73.50 94 GLY A CA 1
ATOM 687 C C . GLY A 1 94 ? -10.517 -0.019 13.636 1.00 73.50 94 GLY A C 1
ATOM 688 O O . GLY A 1 94 ? -10.268 0.753 14.561 1.00 73.50 94 GLY A O 1
ATOM 689 N N . ALA A 1 95 ? -11.674 -0.684 13.560 1.00 74.69 95 ALA A N 1
ATOM 690 C CA . ALA A 1 95 ? -12.701 -0.608 14.594 1.00 74.69 95 ALA A CA 1
ATOM 691 C C . ALA A 1 95 ? -12.198 -1.203 15.918 1.00 74.69 95 ALA A C 1
ATOM 693 O O . ALA A 1 95 ? -12.346 -0.578 16.964 1.00 74.69 95 ALA A O 1
ATOM 694 N N . LEU A 1 96 ? -11.538 -2.365 15.892 1.00 69.56 96 LEU A N 1
ATOM 695 C CA . LEU A 1 96 ? -10.964 -2.967 17.098 1.00 69.56 96 LEU A CA 1
ATOM 696 C C . LEU A 1 96 ? -9.935 -2.052 17.767 1.00 69.56 96 LEU A C 1
ATOM 698 O O . LEU A 1 96 ? -9.943 -1.935 18.985 1.00 69.56 96 LEU A O 1
ATOM 702 N N . VAL A 1 97 ? -9.075 -1.376 17.005 1.00 67.50 97 VAL A N 1
ATOM 703 C CA . VAL A 1 97 ? -8.111 -0.417 17.567 1.00 67.50 97 VAL A CA 1
ATOM 704 C C . VAL A 1 97 ? -8.834 0.780 18.188 1.00 67.50 97 VAL A C 1
ATOM 706 O O . VAL A 1 97 ? -8.524 1.147 19.320 1.00 67.50 97 VAL A O 1
ATOM 709 N N . ALA A 1 98 ? -9.834 1.336 17.495 1.00 68.44 98 ALA A N 1
ATOM 710 C CA . ALA A 1 98 ? -10.616 2.472 17.983 1.00 68.44 98 ALA A CA 1
ATOM 711 C C . ALA A 1 98 ? -11.420 2.158 19.261 1.00 68.44 98 ALA A C 1
ATOM 713 O O . ALA A 1 98 ? -11.593 3.042 20.096 1.00 68.44 98 ALA A O 1
ATOM 714 N N . PHE A 1 99 ? -11.898 0.917 19.425 1.00 62.66 99 PHE A N 1
ATOM 715 C CA . PHE A 1 99 ? -12.750 0.517 20.553 1.00 62.66 99 PHE A CA 1
ATOM 716 C C . PHE A 1 99 ? -12.025 -0.258 21.670 1.00 62.66 99 PHE A C 1
ATOM 718 O O . PHE A 1 99 ? -12.438 -0.157 22.822 1.00 62.66 99 PHE A O 1
ATOM 725 N N . ALA A 1 100 ? -10.975 -1.035 21.372 1.00 58.75 100 ALA A N 1
ATOM 726 C CA . ALA A 1 100 ? -10.338 -1.954 22.328 1.00 58.75 100 ALA A CA 1
ATOM 727 C C . ALA A 1 100 ? -8.961 -1.494 22.843 1.00 58.75 100 ALA A C 1
ATOM 729 O O . ALA A 1 100 ? -8.532 -1.982 23.884 1.00 58.75 100 ALA A O 1
ATOM 730 N N . GLY A 1 101 ? -8.258 -0.575 22.163 1.00 56.38 101 GLY A N 1
ATOM 731 C CA . GLY A 1 101 ? -7.022 0.041 22.683 1.00 56.38 101 GLY A CA 1
ATOM 732 C C . GLY A 1 101 ? -5.871 -0.926 23.023 1.00 56.38 101 GLY A C 1
ATOM 733 O O . GLY A 1 101 ? -4.986 -0.574 23.802 1.00 56.38 101 GLY A O 1
ATOM 734 N N . LEU A 1 102 ? -5.870 -2.150 22.481 1.00 50.66 102 LEU A N 1
ATOM 735 C CA . LEU A 1 102 ? -4.878 -3.182 22.798 1.00 50.66 102 LEU A CA 1
ATOM 736 C C . LEU A 1 102 ? -3.653 -3.083 21.868 1.00 50.66 102 LEU A C 1
ATOM 738 O O . LEU A 1 102 ? -3.807 -3.254 20.658 1.00 50.66 102 LEU A O 1
ATOM 742 N N . PRO A 1 103 ? -2.427 -2.873 22.388 1.00 49.84 103 PRO A N 1
ATOM 743 C CA . PRO A 1 103 ? -1.218 -2.888 21.572 1.00 49.84 103 PRO A CA 1
ATOM 744 C C . PRO A 1 103 ? -0.873 -4.329 21.124 1.00 49.84 103 PRO A C 1
ATOM 746 O O . PRO A 1 103 ? -0.549 -5.176 21.962 1.00 49.84 103 PRO A O 1
ATOM 749 N N . PRO A 1 104 ? -0.869 -4.631 19.810 1.00 51.06 104 PRO A N 1
ATOM 750 C CA . PRO A 1 104 ? -0.674 -5.988 19.278 1.00 51.06 104 PRO A CA 1
ATOM 751 C C . PRO A 1 104 ? 0.767 -6.512 19.422 1.00 51.06 104 PRO A C 1
ATOM 753 O O . PRO A 1 104 ? 1.030 -7.697 19.219 1.00 51.06 104 PRO A O 1
ATOM 756 N N . PHE A 1 105 ? 1.706 -5.653 19.827 1.00 50.47 105 PHE A N 1
ATOM 757 C CA . PHE A 1 105 ? 3.128 -5.973 19.985 1.00 50.47 105 PHE A CA 1
ATOM 758 C C . PHE A 1 105 ? 3.403 -7.087 21.015 1.00 50.47 105 PHE A C 1
ATOM 760 O O . PHE A 1 105 ? 4.378 -7.829 20.890 1.00 50.47 105 PHE A O 1
ATOM 767 N N . ILE A 1 106 ? 2.530 -7.236 22.019 1.00 50.78 106 ILE A N 1
ATOM 768 C CA . ILE A 1 106 ? 2.694 -8.210 23.112 1.00 50.78 106 ILE A CA 1
ATOM 769 C C . ILE A 1 106 ? 2.466 -9.654 22.627 1.00 50.78 106 ILE A C 1
ATOM 771 O O . ILE A 1 106 ? 3.054 -10.588 23.171 1.00 50.78 106 ILE A O 1
ATOM 775 N N . VAL A 1 107 ? 1.671 -9.855 21.570 1.00 48.72 107 VAL A N 1
ATOM 776 C CA . VAL A 1 107 ? 1.247 -11.196 21.132 1.00 48.72 107 VAL A CA 1
ATOM 777 C C . VAL A 1 107 ? 2.278 -11.860 20.203 1.00 48.72 107 VAL A C 1
ATOM 779 O O . VAL A 1 107 ? 2.417 -13.081 20.214 1.00 48.72 107 VAL A O 1
ATOM 782 N N . THR A 1 108 ? 3.071 -11.084 19.453 1.00 44.81 108 THR A N 1
ATOM 783 C CA . THR A 1 108 ? 3.996 -11.621 18.430 1.00 44.81 108 THR A CA 1
ATOM 784 C C . THR A 1 108 ? 5.428 -11.862 18.925 1.00 44.81 108 THR A C 1
ATOM 786 O O . THR A 1 108 ? 6.145 -12.664 18.331 1.00 44.81 108 THR A O 1
ATOM 789 N N . LEU A 1 109 ? 5.872 -11.205 20.006 1.00 48.19 109 LEU A N 1
ATOM 790 C CA . LEU A 1 109 ? 7.239 -11.355 20.545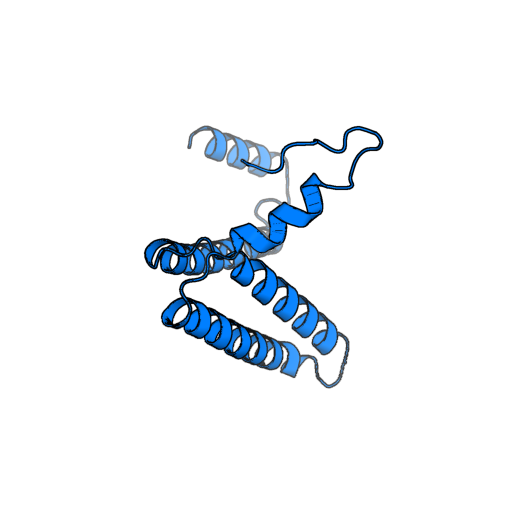 1.00 48.19 109 LEU A CA 1
ATOM 791 C C . LEU A 1 109 ? 7.361 -12.331 21.722 1.00 48.19 109 LEU A C 1
ATOM 793 O O . LEU A 1 109 ? 8.464 -12.802 22.009 1.00 48.19 109 LEU A O 1
ATOM 797 N N . ALA A 1 110 ? 6.256 -12.658 22.395 1.00 50.84 110 ALA A N 1
ATOM 798 C CA . ALA A 1 110 ? 6.251 -13.639 23.479 1.00 50.84 110 ALA A CA 1
ATOM 799 C C . ALA A 1 110 ? 6.593 -15.081 23.025 1.00 50.84 110 ALA A C 1
ATOM 801 O O . ALA A 1 110 ? 7.310 -15.761 23.765 1.00 50.84 110 ALA A O 1
ATOM 802 N N . PRO A 1 111 ? 6.180 -15.564 21.831 1.00 51.28 111 PRO A N 1
ATOM 803 C CA . PRO A 1 111 ? 6.500 -16.930 21.406 1.00 51.28 111 PRO A CA 1
ATOM 804 C C . PRO A 1 111 ? 7.958 -17.086 20.947 1.00 51.28 111 PRO A C 1
ATOM 806 O O . PRO A 1 111 ? 8.624 -18.064 21.285 1.00 51.28 111 PRO A O 1
ATOM 809 N N . THR A 1 112 ? 8.492 -16.108 20.208 1.00 50.75 112 THR A N 1
ATOM 810 C CA . THR A 1 112 ? 9.778 -16.258 19.503 1.00 50.75 112 THR A CA 1
ATOM 811 C C . THR A 1 112 ? 10.994 -16.180 20.425 1.00 50.75 112 THR A C 1
ATOM 813 O O . THR A 1 112 ? 12.072 -16.633 20.051 1.00 50.75 112 THR A O 1
ATOM 816 N N . ARG A 1 113 ? 10.844 -15.655 21.651 1.00 42.94 113 ARG A N 1
ATOM 817 C CA . ARG A 1 113 ? 11.933 -15.642 22.643 1.00 42.94 113 ARG A CA 1
ATOM 818 C C . ARG A 1 113 ? 11.954 -16.837 23.599 1.00 42.94 113 ARG A C 1
ATOM 820 O O . ARG A 1 113 ? 12.872 -16.896 24.411 1.00 42.94 113 ARG A O 1
ATOM 827 N N . ARG A 1 114 ? 11.013 -17.794 23.528 1.00 42.31 114 ARG A N 1
ATOM 828 C CA . ARG A 1 114 ? 10.996 -18.937 24.470 1.00 42.31 114 ARG A CA 1
ATOM 829 C C . ARG A 1 114 ? 11.467 -20.288 23.942 1.00 42.31 114 ARG A C 1
ATOM 831 O O . ARG A 1 114 ? 11.690 -21.162 24.772 1.00 42.31 114 ARG A O 1
ATOM 838 N N . CYS A 1 115 ? 11.661 -20.496 22.636 1.00 47.91 115 CYS A N 1
ATOM 839 C CA . CYS A 1 115 ? 11.938 -21.861 22.149 1.00 47.91 115 CYS A CA 1
ATOM 840 C C . CYS A 1 115 ? 12.940 -21.993 20.986 1.00 47.91 115 CYS A C 1
ATOM 842 O O . CYS A 1 115 ? 12.910 -23.004 20.295 1.00 47.91 115 CYS A O 1
ATOM 844 N N . ALA A 1 116 ? 13.836 -21.026 20.752 1.00 47.56 116 ALA A N 1
ATOM 845 C CA . ALA A 1 116 ? 14.847 -21.149 19.687 1.00 47.56 116 ALA A CA 1
ATOM 846 C C . ALA A 1 116 ? 16.216 -21.700 20.148 1.00 47.56 116 ALA A C 1
ATOM 848 O O . ALA A 1 116 ? 17.099 -21.867 19.312 1.00 47.56 116 ALA A O 1
ATOM 849 N N . ALA A 1 117 ? 16.421 -22.009 21.437 1.00 40.00 117 ALA A N 1
ATOM 850 C CA . ALA A 1 117 ? 17.671 -22.625 21.901 1.00 40.00 117 ALA A CA 1
ATOM 851 C C . ALA A 1 117 ? 17.490 -23.472 23.184 1.00 40.00 117 ALA A C 1
ATOM 853 O O . ALA A 1 117 ? 17.152 -22.910 24.228 1.00 40.00 117 ALA A O 1
ATOM 854 N N . PRO A 1 118 ? 17.749 -24.795 23.174 1.00 40.69 118 PRO A N 1
ATOM 855 C CA . PRO A 1 118 ? 18.083 -25.524 24.405 1.00 40.69 118 PRO A CA 1
ATOM 856 C C . PRO A 1 118 ? 19.513 -25.117 24.846 1.00 40.69 118 PRO A C 1
ATOM 858 O O . PRO A 1 118 ? 20.361 -25.019 23.957 1.00 40.69 118 PRO A O 1
ATOM 861 N N . PRO A 1 119 ? 19.851 -24.849 26.138 1.00 47.09 119 PRO A N 1
ATOM 862 C CA . PRO A 1 119 ? 19.153 -25.126 27.403 1.00 47.09 119 PRO A CA 1
ATOM 863 C C . PRO A 1 119 ? 18.874 -23.881 28.299 1.00 47.09 119 PRO A C 1
ATOM 865 O O . PRO A 1 119 ? 18.762 -24.013 29.515 1.00 47.09 119 PRO A O 1
ATOM 868 N N . ILE A 1 120 ? 18.771 -22.661 27.757 1.00 57.44 120 ILE A N 1
ATOM 869 C CA . ILE A 1 120 ? 18.590 -21.430 28.561 1.00 57.44 120 ILE A CA 1
ATOM 870 C C . ILE A 1 120 ? 17.108 -21.014 28.626 1.00 57.44 120 ILE A C 1
ATOM 872 O O . ILE A 1 120 ? 16.640 -20.064 28.006 1.00 57.44 120 ILE A O 1
ATOM 876 N N . CYS A 1 121 ? 16.340 -21.761 29.423 1.00 48.78 121 CYS A N 1
ATOM 877 C CA . CYS A 1 121 ? 15.062 -21.291 29.959 1.00 48.78 121 CYS A CA 1
ATOM 878 C C . CYS A 1 121 ? 15.356 -20.334 31.119 1.00 48.78 121 CYS A C 1
ATOM 880 O O . CYS A 1 121 ? 15.705 -20.766 32.214 1.00 48.78 121 CYS A O 1
ATOM 882 N N . TRP A 1 122 ? 15.252 -19.030 30.867 1.00 39.94 122 TRP A N 1
ATOM 883 C CA . TRP A 1 122 ? 15.492 -17.990 31.866 1.00 39.94 122 TRP A CA 1
ATOM 884 C C . TRP A 1 122 ? 14.476 -18.088 33.026 1.00 39.94 122 TRP A C 1
ATOM 886 O O . TRP A 1 122 ? 13.271 -17.954 32.783 1.00 39.94 122 TRP A O 1
ATOM 896 N N . PRO A 1 123 ? 14.908 -18.295 34.283 1.00 51.12 123 PRO A N 1
ATOM 897 C CA . PRO A 1 123 ? 14.031 -18.312 35.442 1.00 51.12 123 PRO A CA 1
ATOM 898 C C . PRO A 1 123 ? 13.921 -16.893 36.003 1.00 51.12 123 PRO A C 1
ATOM 900 O O . PRO A 1 123 ? 14.594 -16.546 36.965 1.00 51.12 123 PRO A O 1
ATOM 903 N N . THR A 1 124 ? 13.083 -16.041 35.416 1.00 49.31 124 THR A N 1
ATOM 904 C CA . THR A 1 124 ? 12.678 -14.795 36.092 1.00 49.31 124 THR A CA 1
ATOM 905 C C . THR A 1 124 ? 11.186 -14.559 35.900 1.00 49.31 124 THR A C 1
ATOM 907 O O . THR A 1 124 ? 10.757 -13.860 34.982 1.00 49.31 124 THR A O 1
ATOM 910 N N . ALA A 1 125 ? 10.394 -15.183 36.772 1.00 37.19 125 ALA A N 1
ATOM 911 C CA . ALA A 1 125 ? 9.073 -14.688 37.142 1.00 37.19 125 ALA A CA 1
ATOM 912 C C . ALA A 1 125 ? 9.254 -13.632 38.255 1.00 37.19 125 ALA A C 1
ATOM 914 O O . ALA A 1 125 ? 10.118 -13.827 39.114 1.00 37.19 125 ALA A O 1
ATOM 915 N N . PRO A 1 126 ? 8.504 -12.519 38.237 1.00 52.47 126 PRO A N 1
ATOM 916 C CA . PRO A 1 126 ? 8.663 -11.445 39.211 1.00 52.47 126 PRO A CA 1
ATOM 917 C C . PRO A 1 126 ? 8.110 -11.845 40.587 1.00 52.47 126 PRO A C 1
ATOM 919 O O . PRO A 1 126 ? 7.081 -12.518 40.681 1.00 52.47 126 PRO A O 1
ATOM 922 N N . ARG A 1 127 ? 8.792 -11.392 41.641 1.00 42.22 127 ARG A N 1
ATOM 923 C CA . ARG A 1 127 ? 8.145 -10.948 42.879 1.00 42.22 127 ARG A CA 1
ATOM 924 C C . ARG A 1 127 ? 8.092 -9.430 42.843 1.00 42.22 127 ARG A C 1
ATOM 926 O O . ARG A 1 127 ? 9.070 -8.853 42.315 1.00 42.22 127 ARG A O 1
#

Organism: Klebsiella pneumoniae (NCBI:txid573)

pLDDT: mean 74.05, std 15.37, range [37.19, 92.62]

InterPro domains:
  IPR001851 ABC transporter, permease [PF02653] (23-110)

Sequence (127 aa):
MPILILIVAVFGFIAPNFFTESNLLNITRQASINIVLAAGMTFIILTGGIDLSVGSILGTAAVAAMVVSLIRRLRLLSIPAALMLGLLLGLFNGALVAFAGLPPFIVTLAPTRRCAAPPICWPTAPR

Secondary structure (DSSP, 8-state):
-HHHHHHHHHHHHH-TTTT-HHHHHHHHHHHHHHHHHHHHHHHHHHTT---THHHHHHHHHHHHHHHHHTSTTTGGGHHHHHHHHHHHHHHHHHHHHHHH---THHHHHHHHTTSSSTT--------

Radius of gyration: 21.3 Å; chains: 1; bounding box: 40×38×64 Å

Foldseek 3Di:
DVVVVVVCVVCVVPPVCCPPPVNVVVVVVVVVVVVVLVVVVVVCVVLVEPDPVSVVLVVVLVVQLVVQCVPVVRVVVSVVVSVVSSVVSVVVVVVCCVPPVDHCVVVPPVPVPQPPDPDDPDPDDDD